Protein AF-A0A091DSK0-F1 (afdb_monomer_lite)

Structure (mmCIF, N/CA/C/O backbone):
data_AF-A0A091DSK0-F1
#
_entry.id   AF-A0A091DSK0-F1
#
loop_
_atom_site.group_PDB
_atom_site.id
_atom_site.type_symbol
_atom_site.label_atom_id
_atom_site.label_alt_id
_atom_site.label_comp_id
_atom_site.label_asym_id
_atom_site.label_entity_id
_atom_site.label_seq_id
_atom_site.pdbx_PDB_ins_code
_atom_site.Cartn_x
_atom_site.Cartn_y
_atom_site.Cartn_z
_atom_site.occupancy
_atom_site.B_iso_or_equiv
_atom_site.auth_seq_id
_atom_site.auth_comp_id
_atom_site.auth_asym_id
_atom_site.auth_atom_id
_atom_site.pdbx_PDB_model_num
ATOM 1 N N . MET A 1 1 ? -26.659 9.666 1.320 1.00 36.97 1 MET A N 1
ATOM 2 C CA . MET A 1 1 ? -26.133 10.096 2.634 1.00 36.97 1 MET A CA 1
ATOM 3 C C . MET A 1 1 ? -24.747 9.491 2.784 1.00 36.97 1 MET A C 1
ATOM 5 O O . MET A 1 1 ? -24.657 8.271 2.808 1.00 36.97 1 MET A O 1
ATOM 9 N N . LYS A 1 2 ? -23.671 10.293 2.804 1.00 45.50 2 LYS A N 1
ATOM 10 C CA . LYS A 1 2 ? -22.366 9.792 3.266 1.00 45.50 2 LYS A CA 1
ATOM 11 C C . LYS A 1 2 ? -22.560 9.435 4.741 1.00 45.50 2 LYS A C 1
ATOM 13 O O . LYS A 1 2 ? -22.923 10.315 5.518 1.00 45.50 2 LYS A O 1
ATOM 18 N N . GLY A 1 3 ? -22.472 8.154 5.092 1.00 58.59 3 GLY A N 1
ATOM 19 C CA . GLY A 1 3 ? -22.590 7.732 6.486 1.00 58.59 3 GLY A CA 1
ATOM 20 C C . GLY A 1 3 ? -21.531 8.457 7.311 1.00 58.59 3 GLY A C 1
ATOM 21 O O . GLY A 1 3 ? -20.379 8.511 6.893 1.00 58.59 3 GLY A O 1
ATOM 22 N N . SER A 1 4 ? -21.931 9.063 8.430 1.00 74.38 4 SER A N 1
ATOM 23 C CA . SER A 1 4 ? -20.983 9.692 9.351 1.00 74.38 4 SER A CA 1
ATOM 24 C C . SER A 1 4 ? -19.984 8.639 9.817 1.00 74.38 4 SER A C 1
ATOM 26 O O . SER A 1 4 ? -20.397 7.589 10.306 1.00 74.38 4 SER A O 1
ATOM 28 N N . LEU A 1 5 ? -18.693 8.923 9.663 1.00 85.88 5 LEU A N 1
ATOM 29 C CA . LEU A 1 5 ? -17.623 8.079 10.173 1.00 85.88 5 LEU A CA 1
ATOM 30 C C . LEU A 1 5 ? -17.725 7.965 11.697 1.00 85.88 5 LEU A C 1
ATOM 32 O O . LEU A 1 5 ? -17.784 8.977 12.399 1.00 85.88 5 LEU A O 1
ATOM 36 N N . ASP A 1 6 ? -17.738 6.735 12.205 1.00 92.19 6 ASP A N 1
ATOM 37 C CA . ASP A 1 6 ? -17.698 6.464 13.638 1.00 92.19 6 ASP A CA 1
ATOM 38 C C . ASP A 1 6 ? -16.247 6.262 14.095 1.00 92.19 6 ASP A C 1
ATOM 40 O O . ASP A 1 6 ? -15.653 5.197 13.913 1.00 92.19 6 ASP A O 1
ATOM 44 N N . ARG A 1 7 ? -15.670 7.298 14.720 1.00 90.44 7 ARG A N 1
ATOM 45 C CA . ARG A 1 7 ? -14.283 7.261 15.212 1.00 90.44 7 ARG A CA 1
ATOM 46 C C . ARG A 1 7 ? -14.039 6.147 16.229 1.00 90.44 7 ARG A C 1
ATOM 48 O O . ARG A 1 7 ? -12.951 5.584 16.234 1.00 90.44 7 ARG A O 1
ATOM 55 N N . LYS A 1 8 ? -15.030 5.791 17.054 1.00 93.38 8 LYS A N 1
ATOM 56 C CA . LYS A 1 8 ? -14.863 4.719 18.048 1.00 93.38 8 LYS A CA 1
ATOM 57 C C . LYS A 1 8 ? -14.777 3.355 17.376 1.00 93.38 8 LYS A C 1
ATOM 59 O O . LYS A 1 8 ? -13.967 2.530 17.786 1.00 93.38 8 LYS A O 1
ATOM 64 N N . LYS A 1 9 ? -15.579 3.121 16.331 1.00 94.56 9 LYS A N 1
ATOM 65 C CA 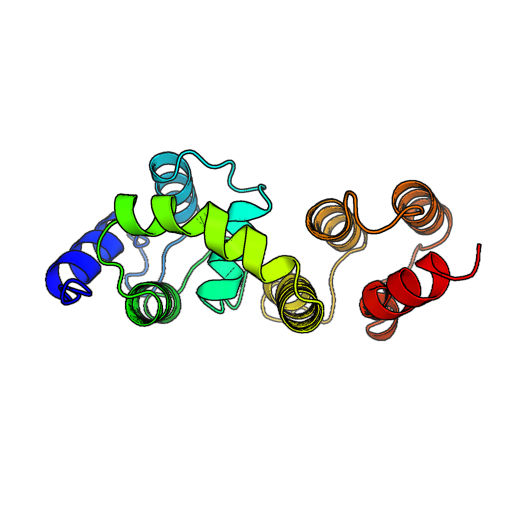. LYS A 1 9 ? -15.468 1.895 15.524 1.00 94.56 9 LYS A CA 1
ATOM 66 C C . LYS A 1 9 ? -14.127 1.814 14.813 1.00 94.56 9 LYS A C 1
ATOM 68 O O . LYS A 1 9 ? -13.521 0.750 14.808 1.00 94.56 9 LYS A O 1
ATOM 73 N N . LEU A 1 10 ? -13.642 2.934 14.278 1.00 94.62 10 LEU A N 1
ATOM 74 C CA . LEU A 1 10 ? -12.339 2.975 13.625 1.00 94.62 10 LEU A CA 1
ATOM 75 C C . LEU A 1 10 ? -11.189 2.684 14.608 1.00 94.62 10 LEU A C 1
ATOM 77 O O . LEU A 1 10 ? -10.305 1.895 14.293 1.00 94.62 10 LEU A O 1
ATOM 81 N N . GLU A 1 11 ? -11.234 3.228 15.828 1.00 95.56 11 GLU A N 1
ATOM 82 C CA . GLU A 1 11 ? -10.266 2.889 16.883 1.00 95.56 11 GLU A CA 1
ATOM 83 C C . GLU A 1 11 ? -10.323 1.407 17.279 1.00 95.56 11 GLU A C 1
ATOM 85 O O . GLU A 1 11 ? -9.288 0.766 17.455 1.00 95.56 11 GLU A O 1
ATOM 90 N N . GLN A 1 12 ? -11.526 0.839 17.410 1.00 96.06 12 GLN A N 1
ATOM 91 C CA . GLN A 1 12 ? -11.698 -0.592 17.676 1.00 96.06 12 GLN A CA 1
ATOM 92 C C . GLN A 1 12 ? -11.149 -1.450 16.538 1.00 96.06 12 GLN A C 1
ATOM 94 O O . GLN A 1 12 ? -10.536 -2.480 16.803 1.00 96.06 12 GLN A O 1
ATOM 99 N N . LEU A 1 13 ? -11.338 -1.016 15.293 1.00 96.31 13 LEU A N 1
ATOM 100 C CA . LEU A 1 13 ? -10.794 -1.683 14.123 1.00 96.31 13 LEU A CA 1
ATOM 101 C C . LEU A 1 13 ? -9.263 -1.645 14.130 1.00 96.31 13 LEU A C 1
ATOM 103 O O . LEU A 1 13 ? -8.641 -2.690 13.991 1.00 96.31 13 LEU A O 1
ATOM 107 N N . TYR A 1 14 ? -8.657 -0.484 14.389 1.00 97.56 14 TYR A N 1
ATOM 108 C CA . TYR A 1 14 ? -7.205 -0.362 14.536 1.00 97.56 14 TYR A CA 1
ATOM 109 C C . TYR A 1 14 ? -6.657 -1.300 15.625 1.00 97.56 14 TYR A C 1
ATOM 111 O O . TYR A 1 14 ? -5.675 -2.009 15.413 1.00 97.56 14 TYR A O 1
ATOM 119 N N . ASN A 1 15 ? -7.332 -1.374 16.777 1.00 97.25 15 ASN A N 1
ATOM 120 C CA . ASN A 1 15 ? -6.927 -2.245 17.882 1.00 97.25 15 ASN A CA 1
ATOM 121 C C . ASN A 1 15 ? -6.934 -3.742 17.532 1.00 97.25 15 ASN A C 1
ATOM 123 O O . ASN A 1 15 ? -6.313 -4.514 18.259 1.00 97.25 15 ASN A O 1
ATOM 127 N N . ARG A 1 16 ? -7.621 -4.161 16.459 1.00 96.88 16 ARG A N 1
ATOM 128 C CA . ARG A 1 16 ? -7.583 -5.550 15.977 1.00 96.88 16 ARG A CA 1
ATOM 129 C C . ARG A 1 16 ? -6.281 -5.890 15.261 1.00 96.88 16 ARG A C 1
ATOM 131 O O . ARG A 1 16 ? -5.921 -7.057 15.260 1.00 96.88 16 ARG A O 1
ATOM 138 N N . TYR A 1 17 ? -5.613 -4.900 14.668 1.00 97.69 17 TYR A N 1
ATOM 139 C CA . TYR A 1 17 ? -4.412 -5.103 13.852 1.00 97.69 17 TYR A CA 1
ATOM 140 C C . TYR A 1 17 ? -3.136 -4.562 14.503 1.00 97.69 17 TYR A C 1
ATOM 142 O O . TYR A 1 17 ? -2.041 -4.878 14.043 1.00 97.69 17 TYR A O 1
ATOM 150 N N . LYS A 1 18 ? -3.248 -3.720 15.540 1.00 97.81 18 LYS A N 1
ATOM 151 C CA . LYS A 1 18 ? -2.079 -3.112 16.189 1.00 97.81 18 LYS A CA 1
ATOM 152 C C . LYS A 1 18 ? -1.082 -4.167 16.677 1.00 97.81 18 LYS A C 1
ATOM 154 O O . LYS A 1 18 ? -1.470 -5.236 17.149 1.00 97.81 18 LYS A O 1
ATOM 159 N N . ASP A 1 19 ? 0.199 -3.829 16.610 1.00 96.75 19 ASP A N 1
ATOM 160 C CA . ASP A 1 19 ? 1.278 -4.651 17.142 1.00 96.75 19 ASP A CA 1
ATOM 161 C C . ASP A 1 19 ? 1.126 -4.773 18.677 1.00 96.75 19 ASP A C 1
ATOM 163 O O . ASP A 1 19 ? 1.011 -3.753 19.368 1.00 96.75 19 ASP A O 1
ATOM 167 N N . PRO A 1 20 ? 1.120 -5.993 19.252 1.00 95.75 20 PRO A N 1
ATOM 168 C CA . PRO A 1 20 ? 1.051 -6.182 20.701 1.00 95.75 20 PRO A CA 1
ATOM 169 C C . PRO A 1 20 ? 2.206 -5.532 21.475 1.00 95.75 20 PRO A C 1
ATOM 171 O O . PRO A 1 20 ? 2.071 -5.303 22.676 1.00 95.75 20 PRO A O 1
ATOM 174 N N . GLN A 1 21 ? 3.338 -5.272 20.815 1.00 95.44 21 GLN A N 1
ATOM 175 C CA . GLN A 1 21 ? 4.531 -4.656 21.400 1.00 95.44 21 GLN A CA 1
ATOM 176 C C . GLN A 1 21 ? 4.629 -3.147 21.133 1.00 95.44 21 GLN A C 1
ATOM 178 O O . GLN A 1 21 ? 5.416 -2.469 21.792 1.00 95.44 21 GLN A O 1
ATOM 183 N N . ASP A 1 22 ? 3.846 -2.606 20.194 1.00 95.62 22 ASP A N 1
ATOM 184 C CA . ASP A 1 22 ? 3.853 -1.183 19.851 1.00 95.62 22 ASP A CA 1
ATOM 185 C C . ASP A 1 22 ? 2.465 -0.711 19.406 1.00 95.62 22 ASP A C 1
ATOM 187 O O . ASP A 1 22 ? 2.024 -0.911 18.275 1.00 95.62 22 ASP A O 1
ATOM 191 N N . GLU A 1 23 ? 1.776 -0.007 20.302 1.00 95.56 23 GLU A N 1
ATOM 192 C CA . GLU A 1 23 ? 0.415 0.461 20.047 1.00 95.56 23 GLU A CA 1
ATOM 193 C C . GLU A 1 23 ? 0.309 1.517 18.940 1.00 95.56 23 GLU A C 1
ATOM 195 O O . GLU A 1 23 ? -0.808 1.843 18.523 1.00 95.56 23 GLU A O 1
ATOM 200 N N . ASN A 1 24 ? 1.432 2.065 18.467 1.00 96.94 24 ASN A N 1
ATOM 201 C CA . ASN A 1 24 ? 1.471 3.106 17.444 1.00 96.94 24 ASN A CA 1
ATOM 202 C C . ASN A 1 24 ? 1.700 2.565 16.032 1.00 96.94 24 ASN A C 1
ATOM 204 O O . ASN A 1 24 ? 1.798 3.371 15.103 1.00 96.94 24 ASN A O 1
ATOM 208 N N . LYS A 1 25 ? 1.745 1.242 15.850 1.00 96.75 25 LYS A N 1
ATOM 209 C CA . LYS A 1 25 ? 1.824 0.627 14.527 1.00 96.75 25 LYS A CA 1
ATOM 210 C C . LYS A 1 25 ? 1.024 -0.667 14.405 1.00 96.75 25 LYS A C 1
ATOM 212 O O . LYS A 1 25 ? 0.698 -1.334 15.381 1.00 96.75 25 LYS A O 1
ATOM 217 N N . ILE A 1 26 ? 0.760 -1.030 13.163 1.00 98.00 26 ILE A N 1
ATOM 218 C CA . ILE A 1 26 ? 0.325 -2.334 12.685 1.00 98.00 26 ILE A CA 1
ATOM 219 C C . ILE A 1 26 ? 1.573 -2.987 12.093 1.00 98.00 26 ILE A C 1
ATOM 221 O O . ILE A 1 26 ? 2.124 -2.479 11.118 1.00 98.00 26 ILE A O 1
ATOM 225 N N 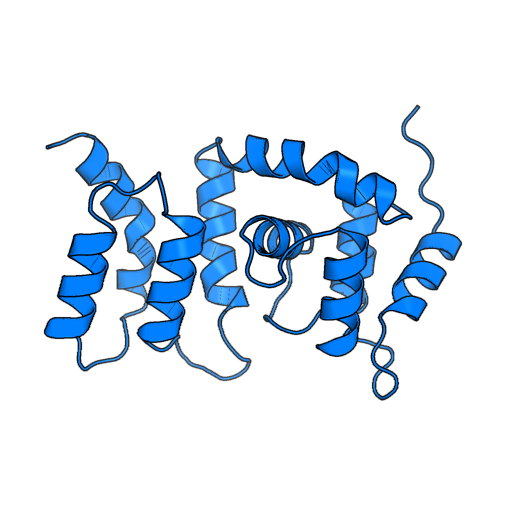. GLY A 1 27 ? 2.039 -4.074 12.706 1.00 96.44 27 GLY A N 1
ATOM 226 C CA . GLY A 1 27 ? 3.172 -4.857 12.209 1.00 96.44 27 GLY A CA 1
ATOM 227 C C . GLY A 1 27 ? 2.764 -5.890 11.153 1.00 96.44 27 GLY A C 1
ATOM 228 O O . GLY A 1 27 ? 1.617 -5.932 10.711 1.00 96.44 27 GLY A O 1
ATOM 229 N N . ILE A 1 28 ? 3.699 -6.774 10.796 1.00 95.75 28 ILE A N 1
ATOM 230 C CA . ILE A 1 28 ? 3.522 -7.799 9.750 1.00 95.75 28 ILE A CA 1
ATOM 231 C C . ILE A 1 28 ? 2.288 -8.676 10.003 1.00 95.75 28 ILE A C 1
ATOM 233 O O . ILE A 1 28 ? 1.482 -8.861 9.093 1.00 95.75 28 ILE A O 1
ATOM 237 N N . ASP A 1 29 ? 2.101 -9.164 11.232 1.00 96.81 29 ASP A N 1
ATOM 238 C CA . ASP A 1 29 ? 0.961 -10.024 11.582 1.00 96.81 29 ASP A CA 1
ATOM 239 C C . ASP A 1 29 ? -0.378 -9.287 11.419 1.00 96.81 29 ASP A C 1
ATOM 241 O O . ASP A 1 29 ? -1.353 -9.839 10.907 1.00 96.81 29 ASP A O 1
ATOM 245 N N . GLY A 1 30 ? -0.409 -8.007 11.795 1.00 97.56 30 GLY A N 1
ATOM 246 C CA . GLY A 1 30 ? -1.580 -7.152 11.635 1.00 97.56 30 GLY A CA 1
ATOM 247 C C . GLY A 1 30 ? -1.892 -6.843 10.172 1.00 97.56 30 GLY A C 1
ATOM 248 O O . GLY A 1 30 ? -3.058 -6.868 9.780 1.00 97.56 30 GLY A O 1
ATOM 249 N N . ILE A 1 31 ? -0.866 -6.614 9.343 1.00 96.94 31 ILE A N 1
ATOM 250 C CA . ILE A 1 31 ? -1.029 -6.457 7.890 1.00 96.94 31 ILE A CA 1
ATOM 251 C C . ILE A 1 31 ? -1.551 -7.744 7.260 1.00 96.94 31 ILE A C 1
ATOM 253 O O . ILE A 1 31 ? -2.450 -7.674 6.422 1.00 96.94 31 ILE A O 1
ATOM 257 N N . GLN A 1 32 ? -1.028 -8.906 7.658 1.00 97.31 32 GLN A N 1
ATOM 258 C CA . GLN A 1 32 ? -1.509 -10.189 7.152 1.00 97.31 32 GLN A CA 1
ATOM 259 C C . GLN A 1 32 ? -2.996 -10.362 7.467 1.00 97.31 32 GLN A C 1
ATOM 261 O O . GLN A 1 32 ? -3.790 -10.588 6.558 1.00 97.31 32 GLN A O 1
ATOM 266 N N . GLN A 1 33 ? -3.390 -10.148 8.725 1.00 97.69 33 GLN A N 1
ATOM 267 C CA . GLN A 1 33 ? -4.791 -10.231 9.129 1.00 97.69 33 GLN A CA 1
ATOM 268 C C . GLN A 1 33 ? -5.676 -9.228 8.369 1.00 97.69 33 GLN A C 1
ATOM 270 O O . GLN A 1 33 ? -6.783 -9.559 7.945 1.00 97.69 33 GLN A O 1
ATOM 275 N N . PHE A 1 34 ? -5.197 -8.000 8.171 1.00 97.25 34 PHE A N 1
ATOM 276 C CA . PHE A 1 34 ? -5.902 -6.982 7.396 1.00 97.25 34 PHE A CA 1
ATOM 277 C C . PHE A 1 34 ? -6.119 -7.412 5.934 1.00 97.25 34 PHE A C 1
ATOM 279 O O . PHE A 1 34 ? -7.226 -7.272 5.408 1.00 97.25 34 PHE A O 1
ATOM 286 N N . CYS A 1 35 ? -5.099 -7.988 5.291 1.00 97.25 35 CYS A N 1
ATOM 287 C CA . CYS A 1 35 ? -5.198 -8.518 3.928 1.00 97.25 35 CYS A CA 1
ATOM 288 C C . CYS A 1 35 ? -6.156 -9.715 3.849 1.00 97.25 35 CYS A C 1
ATOM 290 O O . CYS A 1 35 ? -6.977 -9.776 2.930 1.00 97.25 35 CYS A O 1
ATOM 292 N N . ASP A 1 36 ? -6.117 -10.615 4.835 1.00 97.50 36 ASP A N 1
ATOM 293 C CA . ASP A 1 36 ? -7.006 -11.777 4.914 1.00 97.50 36 ASP A CA 1
ATOM 294 C C . ASP A 1 36 ? -8.480 -11.348 4.991 1.00 97.50 36 ASP A C 1
ATOM 296 O O . ASP A 1 36 ? -9.325 -11.871 4.261 1.00 97.50 36 ASP A O 1
ATOM 300 N N . GLU A 1 37 ? -8.803 -10.345 5.815 1.00 96.56 37 GLU A N 1
ATOM 301 C CA . GLU A 1 37 ? -10.171 -9.818 5.939 1.00 96.56 37 GLU A CA 1
ATOM 302 C C . GLU A 1 37 ? -10.639 -9.090 4.665 1.00 96.56 37 GLU A C 1
ATOM 304 O O . GLU A 1 37 ? -11.810 -9.174 4.273 1.00 96.56 37 GLU A O 1
ATOM 309 N N . LEU A 1 38 ? -9.720 -8.433 3.953 1.00 96.00 38 LEU A N 1
ATOM 310 C CA . LEU A 1 38 ? -9.989 -7.890 2.621 1.00 96.00 38 LEU A CA 1
ATOM 311 C C . LEU A 1 38 ? -10.098 -8.985 1.545 1.00 96.00 38 LEU A C 1
ATOM 313 O O . LEU A 1 38 ? -10.697 -8.741 0.494 1.00 96.00 38 LEU A O 1
ATOM 317 N N . ALA A 1 39 ? -9.651 -10.210 1.831 1.00 96.56 39 ALA A N 1
ATOM 318 C CA . ALA A 1 39 ? -9.458 -11.309 0.885 1.00 96.56 39 ALA A CA 1
ATOM 319 C C . ALA A 1 39 ? -8.511 -10.931 -0.267 1.00 96.56 39 ALA A C 1
ATOM 321 O O . ALA A 1 39 ? -8.817 -11.159 -1.440 1.00 96.56 39 ALA A O 1
ATOM 322 N N . LEU A 1 40 ? -7.381 -10.317 0.083 1.00 96.56 40 LEU A N 1
ATOM 323 C CA . LEU A 1 40 ? -6.319 -9.927 -0.837 1.00 96.56 40 LEU A CA 1
ATOM 324 C C . LEU A 1 40 ? -5.032 -10.683 -0.520 1.00 96.56 40 LEU A C 1
ATOM 326 O O . LEU A 1 40 ? -4.728 -10.963 0.636 1.00 96.56 40 LEU A O 1
ATOM 330 N N . ASP A 1 41 ? -4.239 -10.942 -1.554 1.00 95.88 41 ASP A N 1
ATOM 331 C CA . ASP A 1 41 ? -2.839 -11.324 -1.381 1.00 95.88 41 ASP A CA 1
ATOM 332 C C . ASP A 1 41 ? -2.044 -10.089 -0.894 1.00 95.88 41 ASP A C 1
ATOM 334 O O . ASP A 1 41 ? -2.138 -9.039 -1.546 1.00 95.88 41 ASP A O 1
ATOM 338 N N . PRO A 1 42 ? -1.262 -10.173 0.203 1.00 94.25 42 PRO A N 1
ATOM 339 C CA . PRO A 1 42 ? -0.393 -9.088 0.671 1.00 94.25 42 PRO A CA 1
ATOM 340 C C . PRO A 1 42 ? 0.562 -8.526 -0.394 1.00 94.25 42 PRO A C 1
ATOM 342 O O . PRO A 1 42 ? 0.954 -7.364 -0.312 1.00 94.25 42 PRO A O 1
ATOM 345 N N . ALA A 1 43 ? 0.928 -9.323 -1.402 1.00 93.50 43 ALA A N 1
ATOM 346 C CA . ALA A 1 43 ? 1.784 -8.907 -2.514 1.00 93.50 43 ALA A CA 1
ATOM 347 C C . ALA A 1 43 ? 1.005 -8.347 -3.723 1.00 93.50 43 ALA A C 1
ATOM 349 O O . ALA A 1 43 ? 1.603 -8.038 -4.757 1.00 93.50 43 ALA A O 1
ATOM 350 N N . SER A 1 44 ? -0.323 -8.234 -3.635 1.00 95.44 44 SER A N 1
ATOM 351 C CA . SER A 1 44 ? -1.160 -7.743 -4.733 1.00 95.44 44 SER A CA 1
ATOM 352 C C . SER A 1 44 ? -1.045 -6.234 -4.946 1.00 95.44 44 SER A C 1
ATOM 354 O O . SER A 1 44 ? -0.775 -5.453 -4.031 1.00 95.44 44 SER A O 1
ATOM 356 N N . ILE A 1 45 ? -1.341 -5.800 -6.175 1.00 95.00 45 ILE A N 1
ATOM 357 C CA . ILE A 1 45 ? -1.408 -4.375 -6.510 1.00 95.00 45 ILE A CA 1
ATOM 358 C C . ILE A 1 45 ? -2.487 -3.661 -5.692 1.00 95.00 45 ILE A C 1
ATOM 360 O O . ILE A 1 45 ? -2.281 -2.521 -5.298 1.00 95.00 45 ILE A O 1
ATOM 364 N N . SER A 1 46 ? -3.598 -4.328 -5.372 1.00 96.19 46 SER A N 1
ATOM 365 C CA . SER A 1 46 ? -4.684 -3.742 -4.586 1.00 96.19 46 SER A CA 1
ATOM 366 C C . SER A 1 46 ? -4.231 -3.379 -3.164 1.00 96.19 46 SER A C 1
ATOM 368 O O . SER A 1 46 ? -4.612 -2.327 -2.660 1.00 96.19 46 SER A O 1
ATOM 370 N N . VAL A 1 47 ? -3.356 -4.178 -2.535 1.00 96.62 47 VAL A N 1
ATOM 371 C CA . VAL A 1 47 ? -2.753 -3.832 -1.231 1.00 96.62 47 VAL A CA 1
ATOM 372 C C . VAL A 1 47 ? -1.814 -2.632 -1.359 1.00 96.62 47 VAL A C 1
ATOM 374 O O . VAL A 1 47 ? -1.854 -1.726 -0.528 1.00 96.62 47 VAL A O 1
ATOM 377 N N . LEU A 1 48 ? -1.024 -2.569 -2.433 1.00 96.69 48 LEU A N 1
ATOM 378 C CA . LEU A 1 48 ? -0.165 -1.415 -2.709 1.00 96.69 48 LEU A CA 1
ATOM 379 C C . LEU A 1 48 ? -0.976 -0.131 -2.976 1.00 96.69 48 LEU A C 1
ATOM 381 O O . LEU A 1 48 ? -0.560 0.951 -2.571 1.00 96.69 48 LEU A O 1
ATOM 385 N N . ILE A 1 49 ? -2.144 -0.236 -3.615 1.00 96.69 49 ILE A N 1
ATOM 386 C CA . ILE A 1 49 ? -3.078 0.886 -3.809 1.00 96.69 49 ILE A CA 1
ATOM 387 C C . ILE A 1 49 ? -3.604 1.384 -2.463 1.00 96.69 49 ILE A C 1
ATOM 389 O O . ILE A 1 49 ? -3.613 2.586 -2.227 1.00 96.69 49 ILE A O 1
ATOM 393 N N . ILE A 1 50 ? -3.978 0.482 -1.553 1.00 96.44 50 ILE A N 1
ATOM 394 C CA . ILE A 1 50 ? -4.406 0.869 -0.200 1.00 96.44 50 ILE A CA 1
ATOM 395 C C . ILE A 1 50 ? -3.267 1.579 0.543 1.00 96.44 50 ILE A C 1
ATOM 397 O O . ILE A 1 50 ? -3.496 2.612 1.166 1.00 96.44 50 ILE A O 1
ATOM 401 N N . ALA A 1 51 ? -2.034 1.075 0.438 1.00 96.69 51 ALA A N 1
ATOM 402 C CA . ALA A 1 51 ? -0.867 1.738 1.017 1.00 96.69 51 ALA A CA 1
ATOM 403 C C . ALA A 1 51 ? -0.648 3.149 0.436 1.00 96.69 51 ALA A 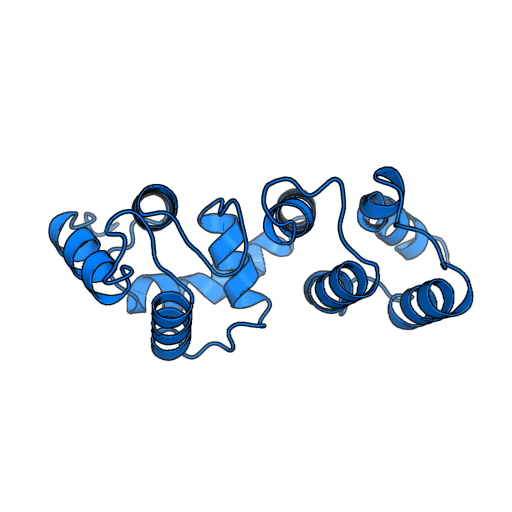C 1
ATOM 405 O O . ALA A 1 51 ? -0.269 4.061 1.171 1.00 96.69 51 ALA A O 1
ATOM 406 N N . TRP A 1 52 ? -0.922 3.349 -0.857 1.00 96.31 52 TRP A N 1
ATOM 407 C CA . TRP A 1 52 ? -0.875 4.665 -1.497 1.00 96.31 52 TRP A CA 1
ATOM 408 C C . TRP A 1 52 ? -1.955 5.617 -0.972 1.00 96.31 52 TRP A C 1
ATOM 410 O O . TRP A 1 52 ? -1.625 6.735 -0.578 1.00 96.31 52 TRP A O 1
ATOM 420 N N . GLU A 1 53 ? -3.204 5.160 -0.873 1.00 95.06 53 GLU A N 1
ATOM 421 C CA . GLU A 1 53 ? -4.319 5.929 -0.296 1.00 95.06 53 GLU A CA 1
ATOM 422 C C . GLU A 1 53 ? -4.044 6.324 1.161 1.00 95.06 53 GLU A C 1
ATOM 424 O O . GLU A 1 53 ? -4.352 7.433 1.590 1.00 95.06 53 GLU A O 1
ATOM 429 N N . PHE A 1 54 ? -3.402 5.438 1.926 1.00 96.00 54 PHE A N 1
ATOM 430 C CA . PHE A 1 54 ? -3.035 5.691 3.324 1.00 96.00 54 PHE A CA 1
ATOM 431 C C . PHE A 1 54 ? -1.744 6.506 3.460 1.00 96.00 54 PHE A C 1
ATOM 433 O O . PHE A 1 54 ? -1.328 6.818 4.575 1.00 96.00 54 PHE A O 1
ATOM 440 N N . ARG A 1 55 ? -1.100 6.853 2.336 1.00 95.88 55 ARG A N 1
ATOM 441 C CA . ARG A 1 55 ? 0.188 7.559 2.276 1.00 95.88 55 ARG A CA 1
ATOM 442 C C . ARG A 1 55 ? 1.270 6.873 3.114 1.00 95.88 55 ARG A C 1
ATOM 444 O O . ARG A 1 55 ? 2.088 7.545 3.740 1.00 95.88 55 ARG A O 1
ATOM 451 N N . ALA A 1 56 ? 1.264 5.544 3.116 1.00 95.69 56 ALA A N 1
ATOM 452 C CA . ALA A 1 56 ? 2.141 4.745 3.951 1.00 95.69 56 ALA A CA 1
ATOM 453 C C . ALA A 1 56 ? 3.618 4.985 3.617 1.00 95.69 56 ALA A C 1
ATOM 455 O O . ALA A 1 56 ? 4.029 4.972 2.452 1.00 95.69 56 ALA A O 1
ATOM 456 N N . ALA A 1 57 ? 4.424 5.184 4.654 1.00 92.88 57 ALA A N 1
ATOM 457 C CA . ALA A 1 57 ? 5.827 5.532 4.515 1.00 92.88 57 ALA A CA 1
ATOM 458 C C . ALA A 1 57 ? 6.709 4.334 4.143 1.00 92.88 57 ALA A C 1
ATOM 460 O O . ALA A 1 57 ? 7.636 4.494 3.349 1.00 92.88 57 ALA A O 1
ATOM 461 N N . THR A 1 58 ? 6.446 3.155 4.719 1.00 92.25 58 THR A N 1
ATOM 462 C CA . THR A 1 58 ? 7.290 1.957 4.568 1.00 92.25 58 THR A CA 1
ATOM 463 C C . THR A 1 58 ? 6.436 0.699 4.441 1.00 92.25 58 THR A C 1
ATOM 465 O O . THR A 1 58 ? 5.409 0.569 5.095 1.00 92.25 58 THR A O 1
ATOM 468 N N . GLN A 1 59 ? 6.877 -0.249 3.617 1.00 92.00 59 GLN A N 1
ATOM 469 C CA . GLN A 1 59 ? 6.281 -1.581 3.528 1.00 92.00 59 GLN A CA 1
ATOM 470 C C . GLN A 1 59 ? 6.347 -2.371 4.841 1.00 92.00 59 GLN A C 1
ATOM 472 O O . GLN A 1 59 ? 7.218 -2.145 5.678 1.00 92.00 59 GLN A O 1
ATOM 477 N N . CYS A 1 60 ? 5.472 -3.371 4.962 1.00 92.12 60 CYS A N 1
ATOM 478 C CA . CYS A 1 60 ? 5.397 -4.294 6.101 1.00 92.12 60 CYS A CA 1
ATOM 479 C C . CYS A 1 60 ? 4.979 -3.664 7.442 1.00 92.12 60 CYS A C 1
ATOM 481 O O . CYS A 1 60 ? 4.924 -4.381 8.443 1.00 92.12 60 CYS A O 1
ATOM 483 N N . GLU A 1 61 ? 4.616 -2.381 7.462 1.00 94.62 61 GLU A N 1
ATOM 484 C CA . GLU A 1 61 ? 3.962 -1.744 8.600 1.00 94.62 61 GLU A CA 1
ATOM 485 C C . GLU A 1 61 ? 3.021 -0.612 8.165 1.00 94.62 61 GLU A C 1
ATOM 487 O O . GLU A 1 61 ? 3.167 -0.035 7.091 1.00 94.62 61 GLU A O 1
ATOM 492 N N . PHE A 1 62 ? 2.059 -0.288 9.026 1.00 96.81 62 PHE A N 1
ATOM 493 C CA . PHE A 1 62 ? 1.360 0.995 8.997 1.00 96.81 62 PHE A CA 1
ATOM 494 C C . PHE A 1 62 ? 1.466 1.629 10.374 1.00 96.81 62 PHE A C 1
ATOM 496 O O . PHE A 1 62 ? 1.192 0.979 11.379 1.00 96.81 62 PHE A O 1
ATOM 503 N N . SER A 1 63 ? 1.797 2.907 10.453 1.00 97.50 63 SER A N 1
ATOM 504 C CA . SER A 1 63 ? 1.599 3.666 11.681 1.00 97.50 63 SER A CA 1
ATOM 505 C C . SER A 1 63 ? 0.106 3.807 11.989 1.00 97.50 63 SER A C 1
ATOM 507 O O . SER A 1 63 ? -0.762 3.774 11.109 1.00 97.50 63 SER A O 1
ATOM 509 N N . LYS A 1 64 ? -0.211 4.036 13.265 1.00 97.81 64 LYS A N 1
ATOM 510 C CA . LYS A 1 64 ? -1.569 4.370 13.699 1.00 97.81 64 LYS A CA 1
ATOM 511 C C . LYS A 1 64 ? -2.124 5.560 12.938 1.00 97.81 64 LYS A C 1
ATOM 513 O O . LYS A 1 64 ? -3.294 5.559 12.578 1.00 97.81 64 LYS A O 1
ATOM 518 N N . GLN A 1 65 ? -1.292 6.570 12.713 1.00 97.38 65 GLN A N 1
ATOM 519 C CA . GLN A 1 65 ? -1.712 7.777 12.028 1.00 97.38 65 GLN A CA 1
ATOM 520 C C . GLN A 1 65 ? -2.107 7.483 10.578 1.00 97.38 65 GLN A C 1
ATOM 522 O O . GLN A 1 65 ? -3.216 7.832 10.196 1.00 97.38 65 GLN A O 1
ATOM 527 N N . GLU A 1 66 ? -1.269 6.779 9.813 1.00 97.62 66 GLU A N 1
ATOM 528 C CA . GLU A 1 66 ? -1.566 6.413 8.415 1.00 97.62 66 GLU A CA 1
ATOM 529 C C . GLU A 1 66 ? -2.874 5.620 8.299 1.00 97.62 66 GLU A C 1
ATOM 531 O O . GLU A 1 66 ? -3.720 5.933 7.465 1.00 97.62 66 GLU A O 1
ATOM 536 N N . PHE A 1 67 ? -3.089 4.638 9.182 1.00 97.25 67 PHE A N 1
ATOM 537 C CA . PHE A 1 67 ? -4.324 3.853 9.182 1.00 97.25 67 PHE A CA 1
ATOM 538 C C . PHE A 1 67 ? -5.558 4.705 9.513 1.00 97.25 67 PHE A C 1
ATOM 540 O O . PHE A 1 67 ? -6.585 4.619 8.838 1.00 97.25 67 PHE A O 1
ATOM 547 N N . MET A 1 68 ? -5.476 5.517 10.571 1.00 96.50 68 MET A N 1
ATOM 548 C CA . MET A 1 68 ? -6.607 6.318 11.042 1.00 96.50 68 MET A CA 1
ATOM 549 C C . MET A 1 68 ? -6.950 7.437 10.055 1.00 96.50 68 MET A C 1
ATOM 551 O O . MET A 1 68 ? -8.128 7.633 9.759 1.00 96.50 68 MET A O 1
ATOM 555 N N . ASP A 1 69 ? -5.941 8.141 9.540 1.00 96.00 69 ASP A N 1
ATOM 556 C CA . ASP A 1 69 ? -6.112 9.240 8.591 1.00 96.00 69 ASP A CA 1
ATOM 557 C C . ASP A 1 69 ? -6.593 8.700 7.238 1.00 96.00 69 ASP A C 1
ATOM 559 O O . ASP A 1 69 ? -7.594 9.191 6.721 1.00 96.00 69 ASP A O 1
ATOM 563 N N . GLY A 1 70 ? -5.991 7.623 6.719 1.00 95.00 70 GLY A N 1
ATOM 564 C CA . GLY A 1 70 ? -6.399 7.007 5.452 1.00 95.00 70 GLY A CA 1
ATOM 565 C C . GLY A 1 70 ? -7.849 6.513 5.468 1.00 95.00 70 GLY A C 1
ATOM 566 O O . GLY A 1 70 ? -8.649 6.846 4.592 1.00 95.00 70 GLY A O 1
ATOM 567 N N . MET A 1 71 ? -8.251 5.792 6.519 1.00 94.31 71 MET A N 1
ATOM 568 C CA . MET A 1 71 ? -9.649 5.379 6.687 1.00 94.31 71 MET A CA 1
ATOM 569 C C . MET A 1 71 ? -10.587 6.583 6.857 1.00 94.31 71 MET A C 1
ATOM 571 O O . MET A 1 71 ? -11.703 6.577 6.327 1.00 94.31 71 MET A O 1
ATOM 575 N N . ALA A 1 72 ? -10.148 7.632 7.559 1.00 92.50 72 ALA A N 1
ATOM 576 C CA . ALA A 1 72 ? -10.953 8.825 7.779 1.00 92.50 72 ALA A CA 1
ATOM 577 C C . ALA A 1 72 ? -11.168 9.667 6.517 1.00 92.50 72 ALA A C 1
ATOM 579 O O . ALA A 1 72 ? -12.297 10.105 6.278 1.00 92.50 72 ALA A O 1
ATOM 580 N N . GLU A 1 73 ? -10.131 9.857 5.701 1.00 91.19 73 GLU A N 1
ATOM 581 C CA . GLU A 1 73 ? -10.197 10.567 4.418 1.00 91.19 73 GLU A CA 1
ATOM 582 C C . GLU A 1 73 ? -11.142 9.859 3.438 1.00 91.19 73 GLU A C 1
ATOM 584 O O . GLU A 1 73 ? -11.955 10.506 2.770 1.00 91.19 73 GLU A O 1
ATOM 589 N N . LEU A 1 74 ? -11.131 8.524 3.438 1.00 87.44 74 LEU A N 1
ATOM 590 C CA . LEU A 1 74 ? -12.064 7.710 2.660 1.00 87.44 74 LEU A CA 1
ATOM 591 C C . LEU A 1 74 ? -13.490 7.685 3.250 1.00 87.44 74 LEU A C 1
ATOM 593 O O . LEU A 1 74 ? -14.456 7.352 2.558 1.00 87.44 74 LEU A O 1
ATOM 597 N N . GLY A 1 75 ? -13.653 8.071 4.518 1.00 87.88 75 GLY A N 1
ATOM 598 C CA . GLY A 1 75 ? -14.925 8.026 5.241 1.00 87.88 75 GLY A CA 1
ATOM 599 C C . GLY A 1 75 ? -15.341 6.609 5.648 1.00 87.88 75 GLY A C 1
ATOM 600 O O . GLY A 1 75 ? -16.538 6.312 5.737 1.00 87.88 75 GLY A O 1
ATOM 601 N N . PHE A 1 76 ? -14.368 5.725 5.8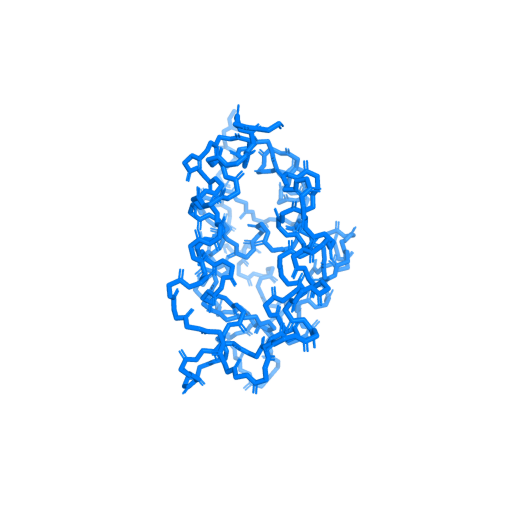72 1.00 90.88 76 PHE A N 1
ATOM 602 C CA . PHE A 1 76 ? -14.570 4.321 6.212 1.00 90.88 76 PHE A CA 1
ATOM 603 C C . PHE A 1 76 ? -14.264 4.040 7.682 1.00 90.88 76 PHE A C 1
ATOM 605 O O . PHE A 1 76 ? -13.339 4.571 8.281 1.00 90.88 76 PHE A O 1
ATOM 612 N N . ASP A 1 77 ? -15.076 3.174 8.274 1.00 89.56 77 ASP A N 1
ATOM 613 C CA . ASP A 1 77 ? -14.993 2.748 9.677 1.00 89.56 77 ASP A CA 1
ATOM 614 C C . ASP A 1 77 ? -15.064 1.213 9.803 1.00 89.56 77 ASP A C 1
ATOM 616 O O . ASP A 1 77 ? -15.279 0.680 10.890 1.00 89.56 77 ASP A O 1
ATOM 620 N N . SER A 1 78 ? -14.953 0.508 8.672 1.00 92.75 78 SER A N 1
ATOM 621 C CA . SER A 1 78 ? -15.154 -0.937 8.533 1.00 92.75 78 SER A CA 1
ATOM 622 C C . SER A 1 78 ? -14.438 -1.474 7.290 1.00 92.75 78 SER A C 1
ATOM 624 O O . SER A 1 78 ? -14.294 -0.762 6.290 1.00 92.75 78 SER A O 1
ATOM 626 N N . ILE A 1 79 ? -14.010 -2.738 7.348 1.00 94.25 79 ILE A N 1
ATOM 627 C CA . ILE A 1 79 ? -13.310 -3.423 6.249 1.00 94.25 79 ILE A CA 1
ATOM 628 C C . ILE A 1 79 ? -14.217 -3.583 5.034 1.00 94.25 79 ILE A C 1
ATOM 630 O O . ILE A 1 79 ? -13.763 -3.440 3.904 1.00 94.25 79 ILE A O 1
ATOM 634 N N . GLU A 1 80 ? -15.514 -3.798 5.239 1.00 93.88 80 GLU A N 1
ATOM 635 C CA . GLU A 1 80 ? -16.487 -3.964 4.161 1.00 93.88 80 GLU A CA 1
ATOM 636 C C . GLU A 1 80 ? -16.585 -2.703 3.295 1.00 93.88 80 GLU A C 1
ATOM 638 O O . GLU A 1 80 ? -16.663 -2.797 2.068 1.00 93.88 80 GLU A O 1
ATOM 643 N N . LYS A 1 81 ? -16.537 -1.518 3.922 1.00 93.25 81 LYS A N 1
ATOM 644 C CA . LYS A 1 81 ? -16.539 -0.237 3.205 1.00 93.25 81 LYS A CA 1
ATOM 645 C C . LYS A 1 81 ? -15.256 -0.046 2.398 1.00 93.25 81 LYS A C 1
ATOM 647 O O . LYS A 1 81 ? -15.341 0.337 1.234 1.00 93.25 81 LYS A O 1
ATOM 652 N N . LEU A 1 82 ? -14.099 -0.357 2.988 1.00 94.19 82 LEU A N 1
ATOM 653 C CA . LEU A 1 82 ? -12.816 -0.283 2.289 1.00 94.19 82 LEU A CA 1
ATOM 654 C C . LEU A 1 82 ? -12.773 -1.257 1.105 1.00 94.19 82 LEU A C 1
ATOM 656 O O . LEU A 1 82 ? -12.470 -0.858 -0.016 1.00 94.19 82 LEU A O 1
ATOM 660 N N . LYS A 1 83 ? -13.170 -2.513 1.325 1.00 94.69 83 LYS A N 1
ATOM 661 C CA . LYS A 1 83 ? -13.218 -3.557 0.297 1.00 94.69 83 LYS A CA 1
ATOM 662 C C . LYS A 1 83 ? -14.089 -3.166 -0.893 1.00 94.69 83 LYS A C 1
ATOM 664 O O . LYS A 1 83 ? -13.696 -3.372 -2.038 1.00 94.69 83 LYS A O 1
ATOM 669 N N . ALA A 1 84 ? -15.255 -2.575 -0.634 1.00 93.94 84 ALA A N 1
ATOM 670 C CA . ALA A 1 84 ? -16.162 -2.110 -1.681 1.00 93.94 84 ALA A CA 1
ATOM 671 C C . ALA A 1 84 ? -15.583 -0.956 -2.523 1.00 93.94 84 ALA A C 1
ATOM 673 O O . ALA A 1 84 ? -16.041 -0.733 -3.644 1.00 93.94 84 ALA A O 1
ATOM 674 N N . GLN A 1 85 ? -14.590 -0.231 -2.002 1.00 92.31 85 GLN A N 1
ATOM 675 C CA . GLN A 1 85 ? -13.983 0.923 -2.659 1.00 92.31 85 GLN A CA 1
ATOM 676 C C . GLN A 1 85 ? -12.767 0.566 -3.524 1.00 92.31 85 GLN A C 1
ATOM 678 O O . GLN A 1 85 ? -12.477 1.308 -4.464 1.00 92.31 85 GLN A O 1
ATOM 683 N N . ILE A 1 86 ? -12.104 -0.571 -3.278 1.00 93.69 86 ILE A N 1
ATOM 684 C CA . ILE A 1 86 ? -10.917 -1.013 -4.037 1.00 93.69 86 ILE A CA 1
ATOM 685 C C . ILE A 1 86 ? -11.125 -0.930 -5.561 1.00 93.69 86 ILE A C 1
ATOM 687 O O . ILE A 1 86 ? -10.297 -0.305 -6.224 1.00 93.69 86 ILE A O 1
ATOM 691 N N . PRO A 1 87 ? -12.237 -1.433 -6.147 1.00 94.62 87 PRO A N 1
ATOM 692 C CA . PRO A 1 87 ? -12.425 -1.363 -7.597 1.00 94.62 87 PRO A CA 1
ATOM 693 C C . PRO A 1 87 ? -12.480 0.071 -8.134 1.00 94.62 87 PRO A C 1
ATOM 695 O O . PRO A 1 87 ? -12.142 0.319 -9.290 1.00 94.62 87 PRO A O 1
ATOM 698 N N . LYS A 1 88 ? -12.927 1.029 -7.314 1.00 93.69 88 LYS A N 1
ATOM 699 C CA . LYS A 1 88 ? -12.944 2.443 -7.684 1.00 93.69 88 LYS A CA 1
ATOM 700 C C . LYS A 1 88 ? -11.539 3.052 -7.607 1.00 93.69 88 LYS A C 1
ATOM 702 O O . LYS A 1 88 ? -11.167 3.753 -8.540 1.00 93.69 88 LYS A O 1
ATOM 707 N N . MET A 1 89 ? -10.751 2.739 -6.578 1.00 93.88 89 MET A N 1
ATOM 708 C CA . MET A 1 89 ? -9.348 3.182 -6.484 1.00 93.88 89 MET A CA 1
ATOM 709 C C . MET A 1 89 ? -8.523 2.664 -7.679 1.00 93.88 89 MET A C 1
ATOM 711 O O . MET A 1 89 ? -7.779 3.405 -8.315 1.00 93.88 89 MET A O 1
ATOM 715 N N . GLU A 1 90 ? -8.734 1.406 -8.079 1.00 93.31 90 GLU A N 1
ATOM 716 C CA . GLU A 1 90 ? -8.111 0.826 -9.279 1.00 93.31 90 GLU A CA 1
ATOM 717 C C . GLU A 1 90 ? -8.494 1.570 -10.571 1.00 93.31 90 GLU A C 1
ATOM 719 O O . GLU A 1 90 ? -7.676 1.706 -11.486 1.00 93.31 90 GLU A O 1
ATOM 724 N N . GLN A 1 91 ? -9.731 2.071 -10.666 1.00 93.62 91 GLN A N 1
ATOM 725 C CA . GLN A 1 91 ? -10.166 2.893 -11.797 1.00 93.62 91 GLN A CA 1
ATOM 726 C C . GLN A 1 91 ? -9.522 4.279 -11.792 1.00 93.62 91 GLN A C 1
ATOM 728 O O . GLN A 1 91 ? -9.189 4.774 -12.867 1.00 93.62 91 GLN A O 1
ATOM 733 N N . GLU A 1 92 ? -9.313 4.885 -10.624 1.00 92.12 92 GLU A N 1
ATOM 734 C CA . GLU A 1 92 ? -8.653 6.190 -10.495 1.00 92.12 92 GLU A CA 1
ATOM 735 C C . GLU A 1 92 ? -7.206 6.141 -11.012 1.00 92.12 92 GLU A C 1
ATOM 737 O O . GLU A 1 92 ? -6.759 7.074 -11.677 1.00 92.12 92 GLU A O 1
ATOM 742 N N . LEU A 1 93 ? -6.516 5.002 -10.875 1.00 93.00 93 LEU A N 1
ATOM 743 C CA . LEU A 1 93 ? -5.186 4.780 -11.462 1.00 93.00 93 LEU A CA 1
ATOM 744 C C . LEU A 1 93 ? -5.158 4.665 -12.997 1.00 93.00 93 LEU A C 1
ATOM 746 O O . LEU A 1 93 ? -4.088 4.458 -13.589 1.00 93.00 93 LEU A O 1
ATOM 750 N N . LYS A 1 94 ? -6.300 4.753 -13.684 1.00 90.44 94 LYS A N 1
ATOM 751 C CA . LYS A 1 94 ? -6.313 4.938 -15.144 1.00 90.44 94 LYS A CA 1
ATOM 752 C C . LYS A 1 94 ? -5.942 6.369 -15.526 1.00 90.44 94 LYS A C 1
ATOM 754 O O . LYS A 1 94 ? -5.409 6.570 -16.614 1.00 90.44 94 LYS A O 1
ATOM 759 N N . GLU A 1 95 ? -6.160 7.330 -14.630 1.00 92.81 95 GLU A N 1
ATOM 760 C CA . GLU A 1 95 ? -5.764 8.714 -14.847 1.00 92.81 95 GLU A CA 1
ATOM 761 C C . GLU A 1 95 ? -4.234 8.847 -14.769 1.00 92.81 95 GLU A C 1
ATOM 763 O O . GLU A 1 95 ? -3.631 8.464 -13.759 1.00 92.81 95 GLU A O 1
ATOM 768 N N . PRO A 1 96 ? -3.568 9.415 -15.794 1.00 89.25 96 PRO A N 1
ATOM 769 C CA . PRO A 1 96 ? -2.107 9.491 -15.835 1.00 89.25 96 PRO A CA 1
ATOM 770 C C . PRO A 1 96 ? -1.487 10.214 -14.636 1.00 89.25 96 PRO A C 1
ATOM 772 O O . PRO A 1 96 ? -0.421 9.821 -14.164 1.00 89.25 96 PRO A O 1
ATOM 775 N N . GLY A 1 97 ? -2.155 11.257 -14.130 1.00 92.06 97 GLY A N 1
ATOM 776 C CA . GLY A 1 97 ? -1.695 12.008 -12.960 1.00 92.06 97 GLY A CA 1
ATOM 777 C C . GLY A 1 97 ? -1.706 11.168 -11.682 1.00 92.06 97 GLY A C 1
ATOM 778 O O . GLY A 1 97 ? -0.701 11.129 -10.977 1.00 92.06 97 GLY A O 1
ATOM 779 N N . GLN A 1 98 ? -2.799 10.439 -11.435 1.00 93.75 98 GLN A N 1
ATOM 780 C CA . GLN A 1 98 ? -2.929 9.546 -10.277 1.00 93.75 98 GLN A CA 1
ATOM 781 C C . GLN A 1 98 ? -1.934 8.391 -10.360 1.00 93.75 98 GLN A C 1
ATOM 783 O O . GLN A 1 98 ? -1.237 8.089 -9.397 1.00 93.75 98 GLN A O 1
ATOM 788 N N . PHE A 1 99 ? -1.782 7.797 -11.547 1.00 93.56 99 PHE A N 1
ATOM 789 C CA . PHE A 1 99 ? -0.807 6.731 -11.742 1.00 93.56 99 PHE A CA 1
ATOM 790 C C . PHE A 1 99 ? 0.636 7.196 -11.517 1.00 93.56 99 PHE A C 1
ATOM 792 O O . PHE A 1 99 ? 1.438 6.450 -10.958 1.00 93.56 99 PHE A O 1
ATOM 799 N N . LYS A 1 100 ? 0.980 8.423 -11.933 1.00 90.81 100 LYS A N 1
ATOM 800 C CA . LYS A 1 100 ? 2.311 8.994 -11.695 1.00 90.81 100 LYS A CA 1
ATOM 801 C C . LYS A 1 100 ? 2.593 9.169 -10.205 1.00 90.81 100 LYS A C 1
ATOM 803 O O . LYS A 1 100 ? 3.688 8.816 -9.771 1.00 90.81 100 LYS A O 1
ATOM 808 N N . ASP A 1 101 ? 1.624 9.665 -9.442 1.00 92.94 101 ASP A N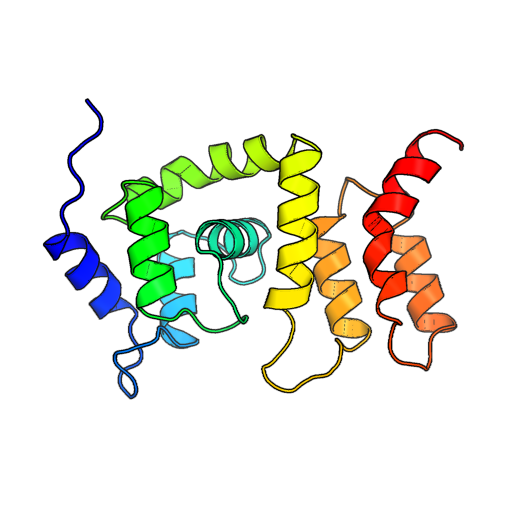 1
ATOM 809 C CA . ASP A 1 101 ? 1.736 9.802 -7.987 1.00 92.94 101 ASP A CA 1
ATOM 810 C C . ASP A 1 101 ? 1.876 8.431 -7.296 1.00 92.94 101 ASP A C 1
ATOM 812 O O . ASP A 1 101 ? 2.846 8.192 -6.575 1.00 92.94 101 ASP A O 1
ATOM 816 N N . PHE A 1 102 ? 1.005 7.476 -7.636 1.00 95.06 102 PHE A N 1
ATOM 817 C CA . PHE A 1 102 ? 1.063 6.086 -7.168 1.00 95.06 102 PHE A CA 1
ATOM 818 C C . PHE A 1 102 ? 2.414 5.410 -7.450 1.00 95.06 102 PHE A C 1
ATOM 820 O O . PHE A 1 102 ? 3.036 4.804 -6.569 1.00 95.06 102 PHE A O 1
ATOM 827 N N . TYR A 1 103 ? 2.911 5.543 -8.680 1.00 92.38 103 TYR A N 1
ATOM 828 C CA . TYR A 1 103 ? 4.201 4.999 -9.089 1.00 92.38 103 TYR A CA 1
ATOM 829 C C . TYR A 1 103 ? 5.349 5.618 -8.279 1.00 92.38 103 TYR A C 1
ATOM 831 O O . TYR A 1 103 ? 6.263 4.909 -7.860 1.00 92.38 103 TYR A O 1
ATOM 839 N N . GLN A 1 104 ? 5.311 6.930 -8.024 1.00 88.62 104 GLN A N 1
ATOM 840 C CA . GLN A 1 104 ? 6.327 7.606 -7.214 1.00 88.62 104 GLN A CA 1
ATOM 841 C C . GLN A 1 104 ? 6.291 7.155 -5.752 1.00 88.62 104 GLN A C 1
ATOM 843 O O . GLN A 1 104 ? 7.356 6.891 -5.182 1.00 88.62 104 GLN A O 1
ATOM 848 N N . LEU A 1 105 ? 5.098 7.019 -5.163 1.00 91.31 105 LEU A N 1
ATOM 849 C CA . LEU A 1 105 ? 4.942 6.511 -3.802 1.00 91.31 105 LEU A CA 1
ATOM 850 C C . LEU A 1 105 ? 5.503 5.094 -3.676 1.00 91.31 105 LEU A C 1
ATOM 852 O O . LEU A 1 105 ? 6.248 4.832 -2.738 1.00 91.31 105 LEU A O 1
ATOM 856 N N . THR A 1 106 ? 5.241 4.220 -4.651 1.00 92.12 106 THR A N 1
ATOM 857 C CA . THR A 1 106 ? 5.677 2.812 -4.636 1.00 92.12 106 THR A CA 1
ATOM 858 C C . THR A 1 106 ? 7.166 2.653 -4.305 1.00 92.12 106 THR A C 1
ATOM 860 O O . THR A 1 106 ? 7.535 1.843 -3.458 1.00 92.12 106 THR A O 1
ATOM 863 N N . PHE A 1 107 ? 8.049 3.449 -4.918 1.00 85.38 107 PHE A N 1
ATOM 864 C CA . PHE A 1 107 ? 9.496 3.335 -4.675 1.00 85.38 107 PHE A CA 1
ATOM 865 C C . PHE A 1 107 ? 9.967 3.987 -3.374 1.00 85.38 107 PHE A C 1
ATOM 867 O O . PHE A 1 107 ? 11.072 3.689 -2.917 1.00 85.38 107 PHE A O 1
ATOM 874 N N . ASN A 1 108 ? 9.175 4.890 -2.797 1.00 86.56 108 ASN A N 1
ATOM 875 C CA . ASN A 1 108 ? 9.433 5.403 -1.456 1.00 86.56 108 ASN A CA 1
ATOM 876 C C . ASN A 1 108 ? 8.965 4.386 -0.408 1.00 86.56 108 ASN A C 1
ATOM 878 O O . ASN A 1 108 ? 9.740 4.056 0.479 1.00 86.56 108 ASN A O 1
ATOM 882 N N . PHE A 1 109 ? 7.773 3.819 -0.592 1.00 90.06 109 PHE A N 1
ATOM 883 C CA . PHE A 1 109 ? 7.180 2.780 0.249 1.00 90.06 109 PHE A CA 1
ATOM 884 C C . PHE A 1 109 ? 8.028 1.502 0.311 1.00 90.06 109 PHE A C 1
ATOM 886 O O . PHE A 1 109 ? 8.268 0.943 1.378 1.00 90.06 109 PHE A O 1
ATOM 893 N N . ALA A 1 110 ? 8.558 1.062 -0.832 1.00 88.56 110 ALA A N 1
ATOM 894 C CA . ALA A 1 110 ? 9.439 -0.100 -0.920 1.00 88.56 110 ALA A CA 1
ATOM 895 C C . ALA A 1 110 ? 10.763 0.071 -0.153 1.00 88.56 110 ALA A C 1
ATOM 897 O O . ALA A 1 110 ? 11.519 -0.882 0.024 1.00 88.56 110 ALA A O 1
ATOM 898 N N . LYS A 1 111 ? 11.129 1.298 0.221 1.00 83.81 111 LYS A N 1
ATOM 899 C CA . LYS A 1 111 ? 12.463 1.609 0.714 1.00 83.81 111 LYS A CA 1
ATOM 900 C C . LYS A 1 111 ? 12.482 1.564 2.233 1.00 83.81 111 LYS A C 1
ATOM 902 O O . LYS A 1 111 ? 11.807 2.348 2.885 1.00 83.81 111 LYS A O 1
ATOM 907 N N . 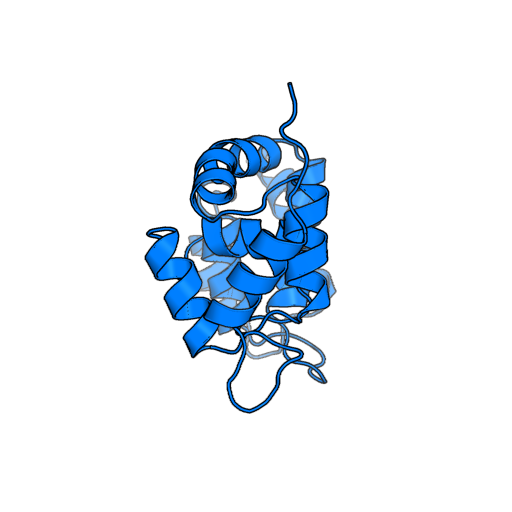ASN A 1 112 ? 13.344 0.722 2.799 1.00 78.50 112 ASN A N 1
ATOM 908 C CA . ASN A 1 112 ? 13.488 0.674 4.251 1.00 78.50 112 ASN A CA 1
ATOM 909 C C . ASN A 1 112 ? 14.073 1.997 4.791 1.00 78.50 112 ASN A C 1
ATOM 911 O O . ASN A 1 112 ? 14.963 2.584 4.149 1.00 78.50 112 ASN A O 1
ATOM 915 N N . PRO A 1 113 ? 13.649 2.446 5.988 1.00 79.19 113 PRO A N 1
ATOM 916 C CA . PRO A 1 113 ? 14.215 3.610 6.652 1.00 79.19 113 PRO A CA 1
ATOM 917 C C . PRO A 1 113 ? 15.745 3.541 6.713 1.00 79.19 113 PRO A C 1
ATOM 919 O O . PRO A 1 113 ? 16.335 2.516 7.051 1.00 79.19 113 PRO A O 1
ATOM 922 N N . GLY A 1 114 ? 16.409 4.636 6.339 1.00 77.06 114 GLY A N 1
ATOM 923 C CA . GLY A 1 114 ? 17.873 4.735 6.343 1.00 77.06 114 GLY A CA 1
ATOM 924 C C . GLY A 1 114 ? 18.589 4.154 5.116 1.00 77.06 114 GLY A C 1
ATOM 925 O O . GLY A 1 114 ? 19.773 4.431 4.931 1.00 77.06 114 GLY A O 1
ATOM 926 N N . GLN A 1 115 ? 17.911 3.425 4.221 1.00 74.31 115 GLN A N 1
ATOM 927 C CA . GLN A 1 115 ? 18.519 3.062 2.937 1.00 74.31 115 GLN A CA 1
ATOM 928 C C . GLN A 1 115 ? 18.695 4.306 2.051 1.00 74.31 115 GLN A C 1
ATOM 930 O O . GLN A 1 115 ? 18.030 5.325 2.229 1.00 74.31 115 GLN A O 1
ATOM 935 N N . ILE A 1 116 ? 19.584 4.254 1.056 1.00 70.62 116 ILE A N 1
ATOM 936 C CA . ILE A 1 116 ? 19.762 5.348 0.078 1.00 70.62 116 ILE A CA 1
ATOM 937 C C . ILE A 1 116 ? 18.964 5.056 -1.206 1.00 70.62 116 ILE A C 1
ATOM 939 O O . ILE A 1 116 ? 18.338 5.960 -1.771 1.00 70.62 116 ILE A O 1
ATOM 943 N N . GLY A 1 117 ? 18.867 3.784 -1.596 1.00 71.44 117 GLY A N 1
ATOM 944 C CA . GLY A 1 117 ? 18.085 3.296 -2.732 1.00 71.44 117 GLY A CA 1
ATOM 945 C C . GLY A 1 117 ? 17.611 1.859 -2.516 1.00 71.44 117 GLY A C 1
ATOM 946 O O . GLY A 1 117 ? 17.870 1.284 -1.464 1.00 71.44 117 GLY A O 1
ATOM 947 N N . LEU A 1 118 ? 16.921 1.315 -3.516 1.00 79.31 118 LEU A N 1
ATOM 948 C CA . LEU A 1 118 ? 16.404 -0.054 -3.530 1.00 79.31 118 LEU A CA 1
ATOM 949 C C . LEU A 1 118 ? 17.370 -0.985 -4.260 1.00 79.31 118 LEU A C 1
ATOM 951 O O . LEU A 1 118 ? 18.043 -0.563 -5.206 1.00 79.31 118 LEU A O 1
ATOM 955 N N . ASP A 1 119 ? 17.419 -2.249 -3.848 1.00 80.94 119 ASP A N 1
ATOM 956 C CA . ASP A 1 119 ? 18.141 -3.264 -4.606 1.00 80.94 119 ASP A CA 1
ATOM 957 C C . ASP A 1 119 ? 17.405 -3.618 -5.907 1.00 80.94 119 ASP A C 1
ATOM 959 O O . ASP A 1 119 ? 16.193 -3.439 -6.046 1.00 80.94 119 ASP A O 1
ATOM 963 N N . LEU A 1 120 ? 18.157 -4.131 -6.880 1.00 82.44 120 LEU A N 1
ATOM 964 C CA . LEU A 1 120 ? 17.642 -4.423 -8.215 1.00 82.44 120 LEU A CA 1
ATOM 965 C C . LEU A 1 120 ? 16.462 -5.409 -8.201 1.00 82.44 120 LEU A C 1
ATOM 967 O O . LEU A 1 120 ? 15.530 -5.243 -8.986 1.00 82.44 120 LEU A O 1
ATOM 971 N N . LYS A 1 121 ? 16.479 -6.421 -7.325 1.00 86.00 121 LYS A N 1
ATOM 972 C CA . LYS A 1 121 ? 15.411 -7.428 -7.284 1.00 86.00 121 LYS A CA 1
ATOM 973 C C . LYS A 1 121 ? 14.117 -6.815 -6.770 1.00 86.00 121 LYS A C 1
ATOM 975 O O . LYS A 1 121 ? 13.067 -7.072 -7.350 1.00 86.00 121 LYS A O 1
ATOM 980 N N . MET A 1 122 ? 14.198 -5.975 -5.739 1.00 86.75 122 MET A N 1
ATOM 981 C CA . MET A 1 122 ? 13.036 -5.262 -5.218 1.00 86.75 122 MET A CA 1
ATOM 982 C C . MET A 1 122 ? 12.468 -4.281 -6.250 1.00 86.75 122 MET A C 1
ATOM 984 O O . MET A 1 122 ? 11.261 -4.267 -6.474 1.00 86.75 122 MET A O 1
ATOM 988 N N . VAL A 1 123 ? 13.320 -3.527 -6.954 1.00 86.31 123 VAL A N 1
ATOM 989 C CA . VAL A 1 123 ? 12.862 -2.630 -8.030 1.00 86.31 123 VAL A CA 1
ATOM 990 C C . VAL A 1 123 ? 12.147 -3.408 -9.142 1.00 86.31 123 VAL A C 1
ATOM 992 O O . VAL A 1 123 ? 11.065 -3.003 -9.559 1.00 86.31 123 VAL A O 1
ATOM 995 N N . ILE A 1 124 ? 12.708 -4.538 -9.592 1.00 89.38 124 ILE A N 1
ATOM 996 C CA . ILE A 1 124 ? 12.075 -5.400 -10.604 1.00 89.38 124 ILE A CA 1
ATOM 997 C C . ILE A 1 124 ? 10.730 -5.943 -10.107 1.00 89.38 124 ILE A C 1
ATOM 999 O O . ILE A 1 124 ? 9.761 -5.930 -10.861 1.00 89.38 124 ILE A O 1
ATOM 1003 N N . ALA A 1 125 ? 10.645 -6.391 -8.852 1.00 92.06 125 ALA A N 1
ATOM 1004 C CA . ALA A 1 125 ? 9.399 -6.898 -8.280 1.00 92.06 125 ALA A CA 1
ATOM 1005 C C . ALA A 1 125 ? 8.293 -5.831 -8.297 1.00 92.06 125 ALA A C 1
ATOM 1007 O O . ALA A 1 125 ? 7.196 -6.093 -8.788 1.00 92.06 125 ALA A O 1
ATOM 1008 N N . TYR A 1 126 ? 8.597 -4.608 -7.854 1.00 92.44 126 TYR A N 1
ATOM 1009 C CA . TYR A 1 126 ? 7.634 -3.509 -7.886 1.00 92.44 126 TYR A CA 1
ATOM 1010 C C . TYR A 1 126 ? 7.295 -3.058 -9.311 1.00 92.44 126 TYR A C 1
ATOM 1012 O O . TYR A 1 126 ? 6.130 -2.785 -9.583 1.00 92.44 126 TYR A O 1
ATOM 1020 N N . TRP A 1 127 ? 8.245 -3.043 -10.254 1.00 92.56 127 TRP A N 1
ATOM 1021 C CA . TRP A 1 127 ? 7.923 -2.789 -11.666 1.00 92.56 127 TRP A CA 1
ATOM 1022 C C . TRP A 1 127 ? 6.993 -3.847 -12.254 1.00 92.56 127 TRP A C 1
ATOM 1024 O O . TRP A 1 127 ? 6.039 -3.489 -12.940 1.00 92.56 127 TRP A O 1
ATOM 1034 N N . ASN A 1 128 ? 7.217 -5.123 -11.946 1.00 93.12 128 ASN A N 1
ATOM 1035 C CA . ASN A 1 128 ? 6.316 -6.204 -12.343 1.00 93.12 128 ASN A CA 1
ATOM 1036 C C . ASN A 1 128 ? 4.932 -6.081 -11.722 1.00 93.12 128 ASN A C 1
ATOM 1038 O O . ASN A 1 128 ? 3.968 -6.561 -12.306 1.00 93.12 128 ASN A O 1
ATOM 1042 N N . LEU A 1 129 ? 4.818 -5.425 -10.573 1.00 93.88 129 LEU A N 1
ATOM 1043 C CA . LEU A 1 129 ? 3.526 -5.157 -9.970 1.00 93.88 129 LEU A CA 1
ATOM 1044 C C . LEU A 1 129 ? 2.825 -3.974 -10.652 1.00 93.88 129 LEU A C 1
ATOM 1046 O O . LEU A 1 129 ? 1.685 -4.107 -11.084 1.00 93.88 129 LEU A O 1
ATOM 1050 N N . VAL A 1 130 ? 3.504 -2.830 -10.794 1.00 93.50 130 VAL A N 1
ATOM 1051 C CA . VAL A 1 130 ? 2.858 -1.565 -11.199 1.00 93.50 130 VAL A CA 1
ATOM 1052 C C . VAL A 1 130 ? 2.834 -1.310 -12.709 1.00 93.50 130 VAL A C 1
ATOM 1054 O O . VAL A 1 130 ? 1.959 -0.590 -13.186 1.00 93.50 130 VAL A O 1
ATOM 1057 N N . LEU A 1 131 ? 3.776 -1.868 -13.479 1.00 91.56 131 LEU A N 1
ATOM 1058 C CA . LEU A 1 131 ? 3.881 -1.662 -14.933 1.00 91.56 131 LEU A CA 1
ATOM 1059 C C . LEU A 1 131 ? 3.348 -2.836 -15.764 1.00 91.56 131 LEU A C 1
ATOM 1061 O O . LEU A 1 131 ? 3.326 -2.743 -16.996 1.00 91.56 131 LEU A O 1
ATOM 1065 N N . ASN A 1 132 ? 2.906 -3.925 -15.132 1.00 90.25 132 ASN A N 1
ATOM 1066 C CA . ASN A 1 132 ? 2.318 -5.055 -15.847 1.00 90.25 132 ASN A CA 1
ATOM 1067 C C . ASN A 1 132 ? 1.075 -4.612 -16.635 1.00 90.25 132 ASN A C 1
ATOM 1069 O O . ASN A 1 132 ? 0.234 -3.860 -16.143 1.00 90.25 132 ASN A O 1
ATOM 1073 N N . GLY A 1 133 ? 1.016 -5.003 -17.908 1.00 87.31 133 GLY A N 1
ATOM 1074 C CA . GLY A 1 133 ? -0.010 -4.570 -18.857 1.00 87.31 133 GLY A CA 1
ATOM 1075 C C . GLY A 1 133 ? 0.093 -3.108 -19.316 1.00 87.31 133 GLY A C 1
ATOM 1076 O O . GLY A 1 133 ? -0.647 -2.716 -20.213 1.00 87.31 133 GLY A O 1
ATOM 1077 N N . ARG A 1 134 ? 1.005 -2.300 -18.751 1.00 87.50 134 ARG A N 1
ATOM 1078 C CA . ARG A 1 134 ? 1.210 -0.884 -19.117 1.00 87.50 134 ARG A CA 1
ATOM 1079 C C . ARG A 1 134 ? 2.497 -0.648 -19.899 1.00 87.50 134 ARG A C 1
ATOM 1081 O O . ARG A 1 134 ? 2.538 0.243 -20.741 1.00 87.50 134 ARG A O 1
ATOM 1088 N N . PHE A 1 135 ? 3.538 -1.443 -19.653 1.00 88.06 135 PHE A N 1
ATOM 1089 C CA . PHE A 1 135 ? 4.816 -1.322 -20.348 1.00 88.06 135 PHE A CA 1
ATOM 1090 C C . PHE A 1 135 ? 5.108 -2.556 -21.208 1.00 88.06 135 PHE A C 1
ATOM 1092 O O . PHE A 1 135 ? 5.492 -3.608 -20.704 1.00 88.06 135 PHE A O 1
ATOM 1099 N N . LYS A 1 136 ? 4.972 -2.408 -22.534 1.00 89.12 136 LYS A N 1
ATOM 1100 C CA . LYS A 1 136 ? 5.130 -3.506 -23.512 1.00 89.12 136 LYS A CA 1
ATOM 1101 C C . LYS A 1 136 ? 6.507 -4.182 -23.495 1.00 89.12 136 LYS A C 1
ATOM 1103 O O . LYS A 1 136 ? 6.628 -5.331 -23.902 1.00 89.12 136 LYS A O 1
ATOM 1108 N N . PHE A 1 137 ? 7.538 -3.483 -23.020 1.00 88.69 137 PHE A N 1
ATOM 1109 C CA . PHE A 1 137 ? 8.914 -3.983 -22.973 1.00 88.69 137 PHE A CA 1
ATOM 1110 C C . PHE A 1 137 ? 9.373 -4.377 -21.567 1.00 88.69 137 PHE A C 1
ATOM 1112 O O . PHE A 1 137 ? 10.573 -4.521 -21.350 1.00 88.69 137 PHE A O 1
ATOM 1119 N N . LEU A 1 138 ? 8.451 -4.558 -20.616 1.00 89.75 138 LEU A N 1
ATOM 1120 C CA . LEU A 1 138 ? 8.784 -4.841 -19.219 1.00 89.75 138 LEU A CA 1
ATOM 1121 C C . LEU A 1 138 ? 9.666 -6.087 -19.055 1.00 89.75 138 LEU A C 1
ATOM 1123 O O . LEU A 1 138 ? 10.698 -6.018 -18.393 1.00 89.75 138 LEU A O 1
ATOM 1127 N N . ASP A 1 139 ? 9.332 -7.192 -19.720 1.00 89.75 139 ASP A N 1
ATOM 1128 C CA . ASP A 1 139 ? 10.122 -8.428 -19.633 1.00 89.75 139 ASP A CA 1
ATOM 1129 C C . ASP A 1 139 ? 11.530 -8.260 -20.212 1.00 89.75 139 ASP A C 1
ATOM 1131 O O . ASP A 1 139 ? 12.521 -8.689 -19.614 1.00 89.75 139 ASP A O 1
ATOM 1135 N N . LEU A 1 140 ? 11.633 -7.589 -21.364 1.00 90.25 140 LEU A N 1
ATOM 1136 C CA . LEU A 1 140 ? 12.917 -7.305 -22.003 1.00 90.25 140 LEU A CA 1
ATOM 1137 C C . LEU A 1 140 ? 13.766 -6.368 -21.137 1.00 90.25 140 LEU A C 1
ATOM 1139 O O . LEU A 1 140 ? 14.968 -6.584 -20.990 1.00 90.25 140 LEU A O 1
ATOM 1143 N N . TRP A 1 141 ? 13.136 -5.360 -20.535 1.00 87.44 141 TRP A N 1
ATOM 1144 C CA . TRP A 1 141 ? 13.771 -4.430 -19.611 1.00 87.44 141 TRP A CA 1
ATOM 1145 C C . TRP A 1 141 ? 14.314 -5.154 -18.379 1.00 87.44 141 TRP A C 1
ATOM 1147 O O . TRP A 1 141 ? 15.488 -5.005 -18.043 1.00 87.44 141 TRP A O 1
ATOM 1157 N N . ASN A 1 142 ? 13.506 -6.012 -17.756 1.00 88.88 142 ASN A N 1
ATOM 1158 C CA . ASN A 1 142 ? 13.932 -6.811 -16.611 1.00 88.88 142 ASN A CA 1
ATOM 1159 C C . ASN A 1 142 ? 15.119 -7.712 -16.960 1.00 88.88 142 ASN A C 1
ATOM 1161 O O . ASN A 1 142 ? 16.098 -7.755 -16.214 1.00 88.88 142 ASN A O 1
ATOM 1165 N N . LYS A 1 143 ? 15.063 -8.394 -18.111 1.00 88.56 143 LYS A N 1
ATOM 1166 C CA . LYS A 1 143 ? 16.164 -9.233 -18.595 1.00 88.56 143 LYS A CA 1
ATOM 1167 C C . LYS A 1 143 ? 17.442 -8.419 -18.792 1.00 88.56 143 LYS A C 1
ATOM 1169 O O . LYS A 1 143 ? 18.488 -8.800 -18.271 1.00 88.56 143 LYS A O 1
ATOM 1174 N N . PHE A 1 144 ? 17.346 -7.278 -19.474 1.00 86.06 144 PHE A N 1
ATOM 1175 C CA . PHE A 1 144 ? 18.477 -6.379 -19.699 1.00 86.06 144 PHE A CA 1
ATOM 1176 C C . PHE A 1 144 ? 19.128 -5.949 -18.380 1.00 86.06 144 PHE A C 1
ATOM 1178 O O . PHE A 1 144 ? 20.350 -6.004 -18.238 1.00 86.06 144 PHE A O 1
ATOM 1185 N N . LEU A 1 145 ? 18.324 -5.560 -17.388 1.00 84.25 145 LEU A N 1
ATOM 1186 C CA . LEU A 1 145 ? 18.851 -5.137 -16.095 1.00 84.25 145 LEU A CA 1
ATOM 1187 C C . LEU A 1 145 ? 19.536 -6.276 -15.337 1.00 84.25 145 LEU A C 1
ATOM 1189 O O . LEU A 1 145 ? 20.598 -6.059 -14.758 1.00 84.25 145 LEU A O 1
ATOM 1193 N N . LEU A 1 146 ? 18.967 -7.482 -15.354 1.00 84.06 146 LEU A N 1
ATOM 1194 C CA . LEU A 1 146 ? 19.563 -8.647 -14.695 1.00 84.06 146 LEU A CA 1
ATOM 1195 C C . LEU A 1 146 ? 20.892 -9.068 -15.341 1.00 84.06 146 LEU A C 1
ATOM 1197 O O . LEU A 1 146 ? 21.805 -9.497 -14.635 1.00 84.06 146 LEU A O 1
ATOM 1201 N N . GLU A 1 147 ? 21.014 -8.937 -16.662 1.00 85.69 147 GLU A N 1
ATOM 1202 C CA . GLU A 1 147 ? 22.216 -9.324 -17.410 1.00 85.69 147 GLU A CA 1
ATOM 1203 C C . GLU A 1 147 ? 23.325 -8.261 -17.340 1.00 85.69 147 GLU A C 1
ATOM 1205 O O . GLU A 1 147 ? 24.509 -8.601 -17.250 1.00 85.69 147 GLU A O 1
ATOM 1210 N N . HIS A 1 148 ? 22.964 -6.973 -17.346 1.00 77.25 148 HIS A N 1
ATOM 1211 C CA . HIS A 1 148 ? 23.924 -5.881 -17.539 1.00 77.25 148 HIS A CA 1
ATOM 1212 C C . HIS A 1 148 ? 24.108 -4.955 -16.329 1.00 77.25 148 HIS A C 1
ATOM 1214 O O . HIS A 1 148 ? 25.163 -4.322 -16.213 1.00 77.25 148 HIS A O 1
ATOM 1220 N N . LEU A 1 149 ? 23.152 -4.875 -15.396 1.00 70.19 149 LEU A N 1
ATOM 1221 C CA . LEU A 1 149 ? 23.261 -4.003 -14.225 1.00 70.19 149 LEU A CA 1
ATOM 1222 C C . LEU A 1 149 ? 23.783 -4.766 -12.995 1.00 70.19 149 LEU A C 1
ATOM 1224 O O . LEU A 1 149 ? 23.041 -5.366 -12.227 1.00 70.19 149 LEU A O 1
ATOM 1228 N N . LYS A 1 150 ? 25.097 -4.673 -12.753 1.00 59.16 150 LYS A N 1
ATOM 1229 C CA . LYS A 1 150 ? 25.747 -5.144 -11.507 1.00 59.16 150 LYS A CA 1
ATOM 1230 C C . LYS A 1 150 ? 25.837 -4.070 -10.410 1.00 59.16 150 LYS A C 1
ATOM 1232 O O . LYS A 1 150 ? 26.494 -4.284 -9.394 1.00 59.16 150 LYS A O 1
ATOM 1237 N N . ARG A 1 151 ? 25.256 -2.885 -10.633 1.00 58.66 151 ARG A N 1
ATOM 1238 C CA . ARG A 1 151 ? 25.343 -1.709 -9.747 1.00 58.66 151 ARG A CA 1
ATOM 1239 C C . ARG A 1 151 ? 23.950 -1.269 -9.274 1.00 58.66 151 ARG A C 1
ATOM 1241 O O . ARG A 1 151 ? 22.979 -1.561 -9.968 1.00 58.66 151 ARG A O 1
ATOM 1248 N N . PRO A 1 152 ? 23.841 -0.555 -8.135 1.00 55.28 152 PRO A N 1
ATOM 1249 C CA . PRO A 1 152 ? 22.578 0.020 -7.679 1.00 55.28 152 PRO A CA 1
ATOM 1250 C C . PRO A 1 152 ? 21.969 0.937 -8.742 1.00 55.28 152 PRO A C 1
ATOM 1252 O O . PRO A 1 152 ? 22.686 1.721 -9.366 1.00 55.28 152 PRO A O 1
ATOM 1255 N N . ILE A 1 153 ? 20.652 0.844 -8.922 1.00 59.19 153 ILE A N 1
ATOM 1256 C CA . ILE A 1 153 ? 19.890 1.657 -9.872 1.00 59.19 153 ILE A CA 1
ATOM 1257 C C . ILE A 1 153 ? 19.984 3.144 -9.461 1.00 59.19 153 ILE A C 1
ATOM 1259 O O . ILE A 1 153 ? 19.557 3.495 -8.353 1.00 59.19 153 ILE A O 1
ATOM 1263 N N . PRO A 1 154 ? 20.530 4.036 -10.314 1.00 58.97 154 PRO A N 1
ATOM 1264 C CA . PRO A 1 154 ? 20.526 5.478 -10.072 1.00 58.97 154 PRO A CA 1
ATOM 1265 C C . PRO A 1 154 ? 19.110 6.005 -9.820 1.00 58.97 154 PRO A C 1
ATOM 1267 O O . PRO A 1 154 ? 18.132 5.487 -10.358 1.00 58.97 154 PRO A O 1
ATOM 1270 N N . LYS A 1 155 ? 18.979 7.076 -9.026 1.00 56.66 155 LYS A N 1
ATOM 1271 C CA . LYS A 1 155 ? 17.673 7.700 -8.742 1.00 56.66 155 LYS A CA 1
ATOM 1272 C C . LYS A 1 155 ? 16.922 8.080 -10.029 1.00 56.66 155 LYS A C 1
ATOM 1274 O O . LYS A 1 155 ? 15.711 7.910 -10.070 1.00 56.66 155 LYS A O 1
ATOM 1279 N N . ASP A 1 156 ? 17.648 8.444 -11.083 1.00 57.50 156 ASP A N 1
ATOM 1280 C CA . ASP A 1 156 ? 17.094 8.850 -12.381 1.00 57.50 156 ASP A CA 1
ATOM 1281 C C . ASP A 1 156 ? 16.540 7.684 -13.213 1.00 57.50 156 ASP A C 1
ATOM 1283 O O . ASP A 1 156 ? 15.623 7.866 -14.006 1.00 57.50 156 ASP A O 1
ATOM 1287 N N . THR A 1 157 ? 17.007 6.454 -12.990 1.00 57.81 157 THR A N 1
ATOM 1288 C CA . THR A 1 157 ? 16.471 5.257 -13.662 1.00 57.81 157 THR A CA 1
ATOM 1289 C C . THR A 1 157 ? 15.085 4.873 -13.126 1.00 57.81 157 THR A C 1
ATOM 1291 O O . THR A 1 157 ? 14.342 4.151 -13.786 1.00 57.81 157 THR A O 1
ATOM 1294 N N . ARG A 1 158 ? 14.679 5.408 -11.961 1.00 56.16 158 ARG A N 1
ATOM 1295 C CA . ARG A 1 158 ? 13.297 5.291 -11.463 1.00 56.16 158 ARG A CA 1
ATOM 1296 C C . ARG A 1 158 ? 12.303 6.098 -12.297 1.00 56.16 158 ARG A C 1
ATOM 1298 O O . ARG A 1 158 ? 11.126 5.764 -12.271 1.00 56.16 158 ARG A O 1
ATOM 1305 N N . ASN A 1 159 ? 12.750 7.053 -13.116 1.00 63.72 159 ASN A N 1
ATOM 1306 C CA . ASN A 1 159 ? 11.894 7.762 -14.077 1.00 63.72 159 ASN A CA 1
ATOM 1307 C C . ASN A 1 159 ? 11.558 6.916 -15.321 1.00 63.72 159 ASN A C 1
ATOM 1309 O O . ASN A 1 159 ? 11.130 7.457 -16.338 1.00 63.72 159 ASN A O 1
ATOM 1313 N N . LEU A 1 160 ? 11.701 5.583 -15.244 1.00 65.94 160 LEU A N 1
ATOM 1314 C CA . LEU A 1 160 ? 11.240 4.647 -16.272 1.00 65.94 160 LEU A CA 1
ATOM 1315 C C . LEU A 1 160 ? 9.785 4.905 -16.674 1.00 65.94 160 LEU A C 1
ATOM 1317 O O . LEU A 1 160 ? 9.437 4.668 -17.822 1.00 65.94 160 LEU A O 1
ATOM 1321 N N . LEU A 1 161 ? 8.951 5.429 -15.771 1.00 63.47 161 LEU A N 1
ATOM 1322 C CA . LEU A 1 161 ? 7.589 5.819 -16.111 1.00 63.47 161 LEU A CA 1
ATOM 1323 C C . LEU A 1 161 ? 7.544 6.790 -17.303 1.00 63.47 161 LEU A C 1
ATOM 1325 O O . LEU A 1 161 ? 6.817 6.528 -18.258 1.00 63.47 161 LEU A O 1
ATOM 1329 N N . ASP A 1 162 ? 8.354 7.851 -17.289 1.00 66.12 162 ASP A N 1
ATOM 1330 C CA . ASP A 1 162 ? 8.392 8.831 -18.380 1.00 66.12 162 ASP A CA 1
ATOM 1331 C C . ASP A 1 162 ? 8.973 8.197 -19.670 1.00 66.12 162 ASP A C 1
ATOM 1333 O O . ASP A 1 162 ? 8.509 8.477 -20.770 1.00 66.12 162 ASP A O 1
ATOM 1337 N N . PHE A 1 163 ? 9.923 7.261 -19.562 1.00 63.59 163 PHE A N 1
ATOM 1338 C CA . PHE A 1 163 ? 10.444 6.503 -20.714 1.00 63.59 163 PHE A CA 1
ATOM 1339 C C . PHE A 1 163 ? 9.406 5.532 -21.307 1.00 63.59 163 PHE A C 1
ATOM 1341 O O . PHE A 1 163 ? 9.268 5.418 -22.525 1.00 63.59 163 PHE A O 1
ATOM 1348 N N . SER A 1 164 ? 8.647 4.847 -20.447 1.00 59.00 164 SER A N 1
ATOM 1349 C CA . SER A 1 164 ? 7.624 3.873 -20.836 1.00 59.00 164 SER A CA 1
ATOM 1350 C C . SER A 1 164 ? 6.461 4.525 -21.580 1.00 59.00 164 SER A C 1
ATOM 1352 O O . SER A 1 164 ? 5.941 3.938 -22.527 1.00 59.00 164 SER A O 1
ATOM 1354 N N . THR A 1 165 ? 6.090 5.752 -21.197 1.00 58.06 165 THR A N 1
ATOM 1355 C CA . THR A 1 165 ? 5.026 6.513 -21.855 1.00 58.06 165 THR A CA 1
ATOM 1356 C C . THR A 1 165 ? 5.483 7.080 -23.193 1.00 58.06 165 THR A C 1
ATOM 1358 O O . THR A 1 165 ? 4.703 7.042 -24.133 1.00 58.06 165 THR A O 1
ATOM 1361 N N . ILE A 1 166 ? 6.740 7.518 -23.329 1.00 58.53 166 ILE A N 1
ATOM 1362 C CA . ILE A 1 166 ? 7.292 8.021 -24.600 1.00 58.53 166 ILE A CA 1
ATOM 1363 C C . ILE A 1 166 ? 7.410 6.897 -25.645 1.00 58.53 166 ILE A C 1
ATOM 1365 O O . ILE A 1 166 ? 6.957 7.041 -26.776 1.00 58.53 166 ILE A O 1
ATOM 1369 N N . ILE A 1 167 ? 7.943 5.732 -25.268 1.00 55.38 167 ILE A N 1
ATOM 1370 C CA . ILE A 1 167 ? 8.169 4.614 -26.208 1.00 55.38 167 ILE A CA 1
ATOM 1371 C C . ILE A 1 167 ? 6.891 3.831 -26.547 1.00 55.38 167 ILE A C 1
ATOM 1373 O O . ILE A 1 167 ? 6.850 3.071 -27.521 1.00 55.38 167 ILE A O 1
ATOM 1377 N N . ALA A 1 168 ? 5.817 4.013 -25.776 1.00 53.59 168 ALA A N 1
ATOM 1378 C CA . ALA A 1 168 ? 4.511 3.491 -26.159 1.00 53.59 168 ALA A CA 1
ATOM 1379 C C . ALA A 1 168 ? 4.024 4.084 -27.496 1.00 53.59 168 ALA A C 1
ATOM 1381 O O . ALA A 1 168 ? 3.360 3.362 -28.237 1.00 53.59 168 ALA A O 1
ATOM 1382 N N . TYR A 1 169 ? 4.395 5.332 -27.819 1.00 42.56 169 TYR A N 1
ATOM 1383 C CA . TYR A 1 169 ? 3.907 6.050 -29.003 1.00 42.56 169 TYR A CA 1
ATOM 1384 C C . TYR A 1 169 ? 4.792 5.929 -30.256 1.00 42.56 169 TYR A C 1
ATOM 1386 O O . TYR A 1 169 ? 4.260 6.071 -31.352 1.00 42.56 169 TYR A O 1
ATOM 1394 N N . ASP A 1 170 ? 6.085 5.608 -30.127 1.00 38.06 170 ASP A N 1
ATOM 1395 C CA . ASP A 1 170 ? 7.051 5.735 -31.240 1.00 38.06 170 ASP A CA 1
ATOM 1396 C C . ASP A 1 170 ? 7.624 4.414 -31.805 1.00 38.06 170 ASP A C 1
ATOM 1398 O O . ASP A 1 170 ? 8.587 4.445 -32.573 1.00 38.06 170 ASP A O 1
ATOM 1402 N N . ILE A 1 171 ? 7.055 3.243 -31.474 1.00 38.97 171 ILE A N 1
ATOM 1403 C CA . ILE A 1 171 ? 7.436 1.949 -32.098 1.00 38.97 171 ILE A CA 1
ATOM 1404 C C . ILE A 1 171 ? 6.228 1.040 -32.297 1.00 38.97 171 ILE A C 1
ATOM 1406 O O . ILE A 1 171 ? 5.607 0.683 -31.262 1.00 38.97 171 ILE A O 1
#

Organism: Fukomys damarensis (NCBI:txid885580)

Sequence (171 aa):
MKGSLDRKKLEQLYNRYKDPQDENKIGIDGIQQFCDELALDPASISVLIIAWEFRAATQCEFSKQEFMDGMAELGFDSIEKLKAQIPKMEQELKEPGQFKDFYQLTFNFAKNPGQIGLDLKMVIAYWNLVLNGRFKFLDLWNKFLLEHLKRPIPKDTRNLLDFSTIIAYDI

Foldseek 3Di:
DLPAQDLVLLLVLLVQQADPVDNFKRAQSSLVVLCVLLVHDCLALLVLLLCLLLLAQAPRMRTPNSSSVSCVVQSHSDSVSVSVCSVVSVVVCVDVVSVVSSLVSLQRHHDDPPDPGDDLVSVLSSCCRSCVVPAPCSVVVNVCCVVPPPDTDPPVNSVVVVVRVVVVPPD

pLDDT: mean 86.48, std 14.29, range [36.97, 98.0]

Radius of gyration: 17.6 Å; chains: 1; bounding box: 52×24×54 Å

Secondary structure (DSSP, 8-state):
--PPP-HHHHHHHHHHHSBTTBTTEE-HHHHHHHHHHHT--TTSHHHHHHHHHTT-SSTT-EEHHHHHHHHHHHT--SHHHHHHHHHHHHHHTTSHHHHHHHHHHHHHHTSPTT-SS--HHHHHHHHHHHSTTT-TTHHHHHHHHHHH--SPPPGGGGGHHHHHHHHHH--

InterPro domains:
  IPR005176 Potentiating neddylation domain [PF03556] (81-165)
  IPR005176 Potentiating neddylation domain [PS51229] (5-171)
  IPR014764 Defective-in-cullin neddylation protein [PTHR12281] (4-170)
  IPR042460 DCN1-like, PONY binding domain [G3DSA:1.10.238.200] (95-171)